Protein AF-A0A183JTU7-F1 (afdb_monomer)

Organism: NCBI:txid6186

pLDDT: mean 76.41, std 20.24, range [37.91, 97.69]

Structure (mmCIF, N/CA/C/O backbone):
data_AF-A0A183JTU7-F1
#
_entry.id   AF-A0A183JTU7-F1
#
loop_
_atom_site.group_PDB
_atom_site.id
_atom_site.type_symbol
_atom_site.label_atom_id
_atom_site.label_alt_id
_atom_site.label_comp_id
_atom_site.label_asym_id
_atom_site.label_entity_id
_atom_site.label_seq_id
_atom_site.pdbx_PDB_ins_code
_atom_site.Cartn_x
_atom_site.Cartn_y
_atom_site.Cartn_z
_atom_site.occupancy
_atom_site.B_iso_or_equiv
_atom_site.auth_seq_id
_atom_site.auth_comp_id
_atom_site.auth_asym_id
_atom_site.auth_atom_id
_atom_site.pdbx_PDB_model_num
ATOM 1 N N . MET A 1 1 ? 12.367 3.051 -29.628 1.00 37.91 1 MET A N 1
ATOM 2 C CA . MET A 1 1 ? 13.460 2.968 -28.629 1.00 37.91 1 MET A CA 1
ATOM 3 C C . MET A 1 1 ? 12.847 2.702 -27.245 1.00 37.91 1 MET A C 1
ATOM 5 O O . MET A 1 1 ? 12.524 3.655 -26.549 1.00 37.91 1 MET A O 1
ATOM 9 N N . PRO A 1 2 ? 12.606 1.434 -26.865 1.00 45.03 2 PRO A N 1
ATOM 10 C CA . PRO A 1 2 ? 11.762 1.052 -25.714 1.00 45.03 2 PRO A CA 1
ATOM 11 C C . PRO A 1 2 ? 12.391 1.268 -24.319 1.00 45.03 2 PRO A C 1
ATOM 13 O O . PRO A 1 2 ? 11.691 1.239 -23.309 1.00 45.03 2 PRO A O 1
ATOM 16 N N . HIS A 1 3 ? 13.701 1.514 -24.237 1.00 39.78 3 HIS A N 1
ATOM 17 C CA . HIS A 1 3 ? 14.428 1.564 -22.959 1.00 39.78 3 HIS A CA 1
ATOM 18 C C . HIS A 1 3 ? 14.299 2.901 -22.201 1.00 39.78 3 HIS A C 1
ATOM 20 O O . HIS A 1 3 ? 14.313 2.906 -20.973 1.00 39.78 3 HIS A O 1
ATOM 26 N N . VAL A 1 4 ? 14.099 4.030 -22.896 1.00 38.69 4 VAL A N 1
ATOM 27 C CA . VAL A 1 4 ? 13.848 5.347 -22.261 1.00 38.69 4 VAL A CA 1
ATOM 28 C C . VAL A 1 4 ? 12.436 5.407 -21.672 1.00 38.69 4 VAL A C 1
ATOM 30 O O . VAL A 1 4 ? 12.214 5.971 -20.602 1.00 38.69 4 VAL A O 1
ATOM 33 N N . THR A 1 5 ? 11.486 4.746 -22.335 1.00 46.00 5 THR A N 1
ATOM 34 C CA . THR A 1 5 ? 10.093 4.646 -21.898 1.00 46.00 5 THR A CA 1
ATOM 35 C C . THR A 1 5 ? 9.994 3.939 -20.543 1.00 46.00 5 THR A C 1
ATOM 37 O O . THR A 1 5 ? 9.219 4.369 -19.698 1.00 46.00 5 THR A O 1
ATOM 40 N N . ASN A 1 6 ? 10.833 2.926 -20.289 1.00 46.19 6 ASN A N 1
ATOM 41 C CA . ASN A 1 6 ? 10.813 2.116 -19.064 1.00 46.19 6 ASN A CA 1
ATOM 42 C C . ASN A 1 6 ? 11.210 2.913 -17.797 1.00 46.19 6 ASN A C 1
ATOM 44 O O . ASN A 1 6 ? 10.502 2.859 -16.796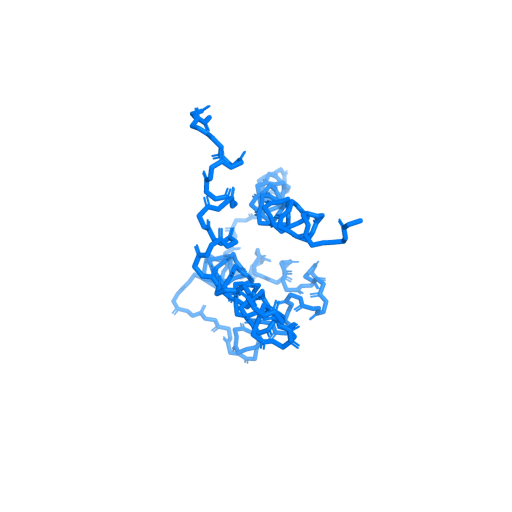 1.00 46.19 6 ASN A O 1
ATOM 48 N N . CYS A 1 7 ? 12.267 3.736 -17.847 1.00 39.66 7 CYS A N 1
ATOM 49 C CA . CYS A 1 7 ? 12.633 4.615 -16.721 1.00 39.66 7 CYS A CA 1
AT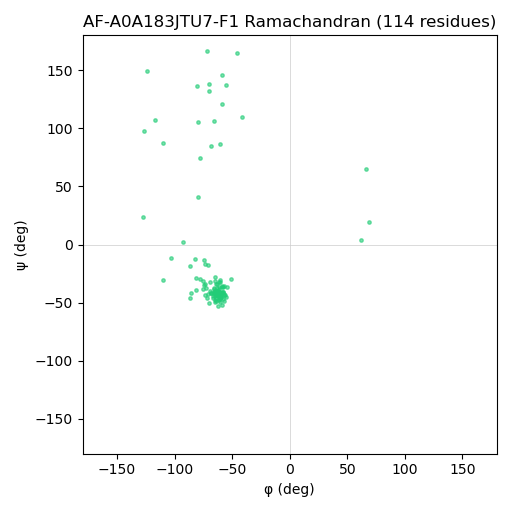OM 50 C C . CYS A 1 7 ? 11.580 5.700 -16.451 1.00 39.66 7 CYS A C 1
ATOM 52 O O . CYS A 1 7 ? 11.279 5.992 -15.294 1.00 39.66 7 CYS A O 1
ATOM 54 N N . TYR A 1 8 ? 10.987 6.269 -17.504 1.00 47.59 8 TYR A N 1
ATOM 55 C CA . TYR A 1 8 ? 9.938 7.281 -17.370 1.00 47.59 8 TYR A CA 1
ATOM 56 C C . TYR A 1 8 ? 8.647 6.685 -16.789 1.00 47.59 8 TYR A C 1
ATOM 58 O O . TYR A 1 8 ? 8.043 7.264 -15.890 1.00 47.59 8 TYR A O 1
ATOM 66 N N . LEU A 1 9 ? 8.263 5.486 -17.241 1.00 50.50 9 LEU A N 1
ATOM 67 C CA . LEU A 1 9 ? 7.150 4.703 -16.694 1.00 50.50 9 LEU A CA 1
ATOM 68 C C . LEU A 1 9 ? 7.358 4.352 -15.212 1.00 50.50 9 LEU A C 1
ATOM 70 O O . LEU A 1 9 ? 6.383 4.290 -14.473 1.00 50.50 9 LEU A O 1
ATOM 74 N N . ARG A 1 10 ? 8.606 4.197 -14.757 1.00 54.97 10 ARG A N 1
ATOM 75 C CA . ARG A 1 10 ? 8.952 3.831 -13.372 1.00 54.97 10 ARG A CA 1
ATOM 76 C C . ARG A 1 10 ? 9.044 4.984 -12.391 1.00 54.97 10 ARG A C 1
ATOM 78 O O . ARG A 1 10 ? 8.512 4.879 -11.292 1.00 54.97 10 ARG A O 1
ATOM 85 N N . ILE A 1 11 ? 9.645 6.107 -12.793 1.00 54.34 11 ILE A N 1
ATOM 86 C CA . ILE A 1 11 ? 9.531 7.356 -12.024 1.00 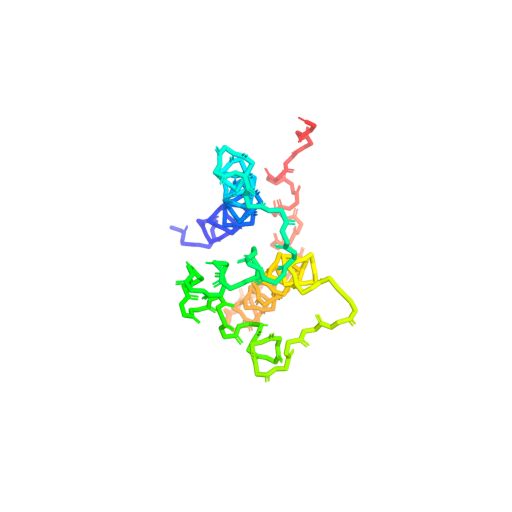54.34 11 ILE A CA 1
ATOM 87 C C . ILE A 1 11 ? 8.047 7.715 -11.898 1.00 54.34 11 ILE A C 1
ATOM 89 O O . ILE A 1 11 ? 7.580 8.046 -10.809 1.00 54.34 11 ILE A O 1
ATOM 93 N N . LYS A 1 12 ? 7.282 7.534 -12.985 1.00 58.50 12 LYS A N 1
ATOM 94 C CA . LYS A 1 12 ? 5.826 7.658 -12.970 1.00 58.50 12 LYS A CA 1
ATOM 95 C C . LYS A 1 12 ? 5.182 6.656 -12.004 1.00 58.50 12 LYS A C 1
ATOM 97 O O . LYS A 1 12 ? 4.368 7.092 -11.210 1.00 58.50 12 LYS A O 1
ATOM 102 N N . LEU A 1 13 ? 5.560 5.375 -11.980 1.00 65.56 13 LEU A N 1
ATOM 103 C CA . LEU A 1 13 ? 4.983 4.372 -11.067 1.00 65.56 13 LEU A CA 1
ATOM 104 C C . LEU A 1 13 ? 5.243 4.676 -9.576 1.00 65.56 13 LEU A C 1
ATOM 106 O O . LEU A 1 13 ? 4.324 4.590 -8.764 1.00 65.56 13 LEU A O 1
ATOM 110 N N . LEU A 1 14 ? 6.455 5.108 -9.212 1.00 63.84 14 LEU A N 1
ATOM 111 C CA . LEU A 1 14 ? 6.789 5.497 -7.834 1.00 63.84 14 LEU A CA 1
ATOM 112 C C . LEU A 1 14 ? 6.072 6.777 -7.390 1.00 63.84 14 LEU A C 1
ATOM 114 O O . LEU A 1 14 ? 5.551 6.845 -6.273 1.00 63.84 14 LEU A O 1
ATOM 118 N N . LEU A 1 15 ? 6.001 7.784 -8.267 1.00 69.75 15 LEU A N 1
ATOM 119 C CA . LEU A 1 15 ? 5.183 8.978 -8.035 1.00 69.75 15 LEU A CA 1
ATOM 120 C C . LEU A 1 15 ? 3.699 8.611 -7.918 1.00 69.75 15 LEU A C 1
ATOM 122 O O . LEU A 1 15 ? 3.011 9.150 -7.054 1.00 69.75 15 LEU A O 1
ATOM 126 N N . LEU A 1 16 ? 3.221 7.654 -8.718 1.00 82.00 16 LEU A N 1
ATOM 127 C CA . LEU A 1 16 ? 1.840 7.178 -8.678 1.00 82.00 16 LEU A CA 1
ATOM 128 C C . LEU A 1 16 ? 1.511 6.480 -7.358 1.00 82.00 16 LEU A C 1
ATOM 130 O O . LEU A 1 16 ? 0.464 6.782 -6.802 1.00 82.00 16 LEU A O 1
ATOM 134 N N . LEU A 1 17 ? 2.385 5.629 -6.808 1.00 86.06 17 LEU A N 1
ATOM 135 C CA . LEU A 1 17 ? 2.142 5.005 -5.499 1.00 86.06 17 LEU A CA 1
ATOM 136 C C . LEU A 1 17 ? 2.064 6.049 -4.379 1.00 86.06 17 LEU A C 1
ATOM 138 O O . LEU A 1 17 ? 1.154 6.003 -3.554 1.00 86.06 17 LEU A O 1
ATOM 142 N N . ARG A 1 18 ? 2.972 7.035 -4.367 1.00 87.62 18 ARG A N 1
ATOM 143 C CA . ARG A 1 18 ? 2.937 8.119 -3.368 1.00 87.62 18 ARG A CA 1
ATOM 144 C C . ARG A 1 18 ? 1.658 8.952 -3.470 1.00 87.62 18 ARG A C 1
ATOM 146 O O . ARG A 1 18 ? 1.051 9.254 -2.445 1.00 87.62 18 ARG A O 1
ATOM 153 N N . VAL A 1 19 ? 1.242 9.299 -4.689 1.00 89.62 19 VAL A N 1
ATOM 154 C CA . VAL A 1 19 ? -0.008 10.034 -4.940 1.00 89.62 19 VAL A CA 1
ATOM 155 C C . VAL A 1 19 ? -1.226 9.188 -4.573 1.00 89.62 19 VAL A C 1
ATOM 157 O O . VAL A 1 19 ? -2.144 9.693 -3.934 1.00 89.62 19 VAL A O 1
ATOM 160 N N . TRP A 1 20 ? -1.222 7.899 -4.905 1.00 92.56 20 TRP A N 1
ATOM 161 C CA . TRP A 1 20 ? -2.296 6.967 -4.574 1.00 92.56 20 TRP A CA 1
ATOM 162 C C . TRP A 1 20 ? -2.489 6.838 -3.059 1.00 92.56 20 TRP A C 1
ATOM 164 O O . TRP A 1 20 ? -3.616 6.942 -2.575 1.00 92.56 20 TRP A O 1
ATOM 174 N N . PHE A 1 21 ? -1.401 6.715 -2.289 1.00 94.88 21 PHE A N 1
ATOM 175 C CA . PHE A 1 21 ? -1.491 6.717 -0.828 1.00 94.88 21 PHE A CA 1
ATOM 176 C C . PHE A 1 21 ? -2.041 8.042 -0.287 1.00 94.88 21 PHE A C 1
ATOM 178 O O . PHE A 1 21 ? -2.879 8.029 0.607 1.00 94.88 21 PHE A O 1
ATOM 185 N N . ALA A 1 22 ? -1.647 9.187 -0.850 1.00 94.44 22 ALA A N 1
ATOM 186 C CA . ALA A 1 22 ? -2.221 10.469 -0.440 1.00 94.44 22 ALA A CA 1
ATOM 187 C C . ALA A 1 22 ? -3.736 10.545 -0.731 1.00 94.44 22 ALA A C 1
ATOM 189 O O . ALA A 1 22 ? -4.509 11.035 0.093 1.00 94.44 22 ALA A O 1
ATOM 190 N N . GLN A 1 23 ? -4.179 10.017 -1.877 1.00 94.62 23 GLN A N 1
ATOM 191 C CA . GLN A 1 23 ? -5.597 9.953 -2.241 1.00 94.62 23 GLN A CA 1
ATOM 192 C C . GLN A 1 23 ? -6.392 9.055 -1.288 1.00 94.62 23 GLN A C 1
ATOM 194 O O . GLN A 1 23 ? -7.457 9.456 -0.813 1.00 94.62 23 GLN A O 1
ATOM 199 N N . ILE A 1 24 ? -5.886 7.859 -0.970 1.00 95.19 24 ILE A N 1
ATOM 200 C CA . ILE A 1 24 ? -6.593 6.947 -0.064 1.00 95.19 24 ILE A CA 1
ATOM 201 C C . ILE A 1 24 ? -6.599 7.472 1.378 1.00 95.19 24 ILE A C 1
ATOM 203 O O . ILE A 1 24 ? -7.596 7.325 2.078 1.00 95.19 24 ILE A O 1
ATOM 207 N N . GLU A 1 25 ? -5.551 8.181 1.805 1.00 96.62 25 GLU A N 1
ATOM 2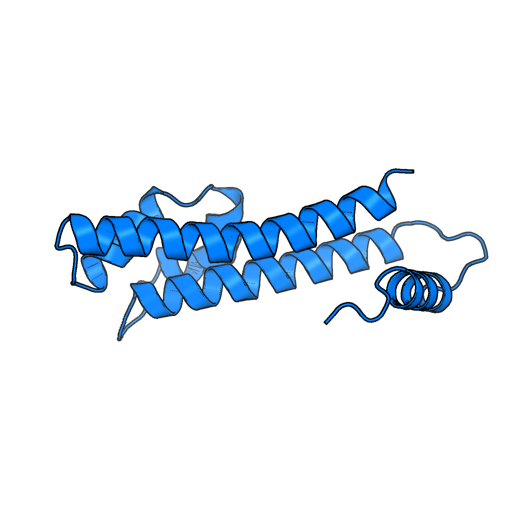08 C CA . GLU A 1 25 ? -5.506 8.857 3.107 1.00 96.62 25 GLU A CA 1
ATOM 209 C C . GLU A 1 25 ? -6.539 9.977 3.218 1.00 96.62 25 GLU A C 1
ATOM 211 O O . GLU A 1 25 ? -7.202 10.097 4.253 1.00 96.62 25 GLU A O 1
ATOM 216 N N . ALA A 1 26 ? -6.740 10.750 2.148 1.00 96.44 26 ALA A N 1
ATOM 217 C CA . ALA A 1 26 ? -7.814 11.734 2.086 1.00 96.44 26 ALA A CA 1
ATOM 218 C C . ALA A 1 26 ? -9.198 11.066 2.181 1.00 96.44 26 ALA A C 1
ATOM 220 O O . ALA A 1 26 ? -10.070 11.553 2.903 1.00 96.44 26 ALA A O 1
ATOM 221 N N . LEU A 1 27 ? -9.394 9.912 1.529 1.00 95.75 27 LEU A N 1
ATOM 222 C CA . LEU A 1 27 ? -10.634 9.132 1.643 1.00 95.75 27 LEU A CA 1
ATOM 223 C C . LEU A 1 27 ? -10.849 8.586 3.057 1.00 95.75 27 LEU A C 1
ATOM 225 O O . LEU A 1 27 ? -11.968 8.640 3.568 1.00 95.75 27 LEU A O 1
ATOM 229 N N . PHE A 1 28 ? -9.797 8.088 3.708 1.00 97.19 28 PHE A N 1
ATOM 230 C CA . PHE A 1 28 ? -9.869 7.654 5.100 1.00 97.19 28 PHE A CA 1
ATOM 231 C C . PHE A 1 28 ? -10.277 8.803 6.014 1.00 97.19 28 PHE A C 1
ATOM 233 O O . PHE A 1 28 ? -11.174 8.634 6.839 1.00 97.19 28 PHE A O 1
ATOM 240 N N . MET A 1 29 ? -9.678 9.980 5.829 1.00 96.50 29 MET A N 1
ATOM 241 C CA . MET A 1 29 ? -10.021 11.175 6.591 1.00 96.50 29 MET A CA 1
ATOM 242 C C . MET A 1 29 ? -11.487 11.572 6.384 1.00 96.50 29 MET A C 1
ATOM 244 O O . MET A 1 29 ? -12.212 11.734 7.365 1.00 96.50 29 MET A O 1
ATOM 248 N N . ALA A 1 30 ? -11.942 11.651 5.131 1.00 97.50 30 ALA A N 1
ATOM 249 C CA . ALA A 1 30 ? -13.316 12.014 4.789 1.00 97.50 30 ALA A CA 1
ATOM 250 C C . ALA A 1 30 ? -14.356 11.025 5.347 1.00 97.50 30 ALA A C 1
ATOM 252 O O . ALA A 1 30 ? -15.460 11.424 5.706 1.00 97.50 30 ALA A O 1
ATOM 253 N N . ARG A 1 31 ? -14.001 9.737 5.451 1.00 96.38 31 ARG A N 1
ATOM 254 C CA . ARG A 1 31 ? -14.866 8.669 5.985 1.00 96.38 31 ARG A CA 1
ATOM 255 C C . ARG A 1 31 ? -14.682 8.404 7.483 1.00 96.38 31 ARG A C 1
ATOM 257 O O . ARG A 1 31 ? -15.295 7.484 8.012 1.00 96.38 31 ARG A O 1
ATOM 264 N N . GLY A 1 32 ? -13.828 9.165 8.170 1.00 96.50 32 GLY A N 1
ATOM 265 C CA . GLY A 1 32 ? -13.562 8.981 9.600 1.00 96.50 32 GLY A CA 1
ATOM 266 C C . GLY A 1 32 ? -12.808 7.690 9.955 1.00 96.50 32 GLY A C 1
ATOM 267 O O . GLY A 1 32 ? -12.824 7.273 11.113 1.00 96.50 32 GLY A O 1
ATOM 268 N N . ILE A 1 33 ? -12.124 7.061 8.997 1.00 96.81 33 ILE A N 1
ATOM 269 C CA . ILE A 1 33 ? -11.337 5.841 9.211 1.00 96.81 33 ILE A CA 1
ATOM 270 C C . ILE A 1 33 ? -9.994 6.226 9.841 1.00 96.81 33 ILE A C 1
ATOM 272 O O . ILE A 1 33 ? -9.098 6.757 9.181 1.00 96.81 33 ILE A O 1
ATOM 276 N N . ARG A 1 34 ? -9.848 5.961 11.143 1.00 94.44 34 ARG A N 1
ATOM 277 C CA . ARG A 1 34 ? -8.668 6.375 11.924 1.00 94.44 34 ARG A CA 1
ATOM 278 C C . ARG A 1 34 ? -7.760 5.229 12.352 1.00 94.44 34 ARG A C 1
ATOM 280 O O . ARG A 1 34 ? -6.556 5.445 12.457 1.00 94.44 34 ARG A O 1
ATOM 287 N N . SER A 1 35 ? -8.306 4.036 12.582 1.00 96.88 35 SER A N 1
ATOM 288 C CA . SER A 1 35 ? -7.530 2.913 13.110 1.00 96.88 35 SER A CA 1
ATOM 289 C C . SER A 1 35 ? -6.531 2.381 12.079 1.00 96.88 35 SER A C 1
ATOM 291 O O . SER A 1 35 ? -6.846 2.218 10.898 1.00 96.88 35 SER A O 1
ATOM 293 N N . GLN A 1 36 ? -5.322 2.072 12.549 1.00 97.25 36 GLN A N 1
ATOM 294 C CA . GLN A 1 36 ? -4.271 1.452 11.739 1.00 97.25 36 GLN A CA 1
ATOM 295 C C . GLN A 1 36 ? -4.750 0.133 11.119 1.00 97.25 36 GLN A C 1
ATOM 297 O O . GLN A 1 36 ? -4.556 -0.091 9.929 1.00 97.25 36 GLN A O 1
ATOM 302 N N . ALA A 1 37 ? -5.450 -0.697 11.899 1.00 96.50 37 ALA A N 1
ATOM 303 C CA . ALA A 1 37 ? -5.990 -1.973 11.438 1.00 96.50 37 ALA A CA 1
ATOM 304 C C . ALA A 1 37 ? -7.004 -1.812 10.290 1.00 96.50 37 ALA A C 1
ATOM 306 O O . ALA A 1 37 ? -6.913 -2.519 9.288 1.00 96.50 37 ALA A O 1
ATOM 307 N N . SER A 1 38 ? -7.936 -0.852 10.379 1.00 97.06 38 SER A N 1
ATOM 308 C CA . SER A 1 38 ? -8.893 -0.623 9.290 1.00 97.06 38 SER A CA 1
ATOM 309 C C . SER A 1 38 ? -8.199 -0.095 8.042 1.00 97.06 38 SER A C 1
ATOM 311 O O . SER A 1 38 ? -8.442 -0.614 6.957 1.00 97.06 38 SER A O 1
ATOM 313 N N . LYS A 1 39 ? -7.306 0.894 8.176 1.00 97.69 39 LYS A N 1
ATOM 314 C CA . LYS A 1 39 ? -6.544 1.419 7.032 1.00 97.69 39 LYS A CA 1
ATOM 315 C C . LYS A 1 39 ? -5.721 0.324 6.346 1.00 97.69 39 LYS A C 1
ATOM 317 O O . LYS A 1 39 ? -5.710 0.257 5.121 1.00 97.69 39 LYS A O 1
ATOM 322 N N . TYR A 1 40 ? -5.085 -0.551 7.127 1.00 97.38 40 TYR A N 1
ATOM 323 C CA . TYR A 1 40 ? -4.338 -1.704 6.628 1.00 97.38 40 TYR A CA 1
ATOM 324 C C . TYR A 1 40 ? -5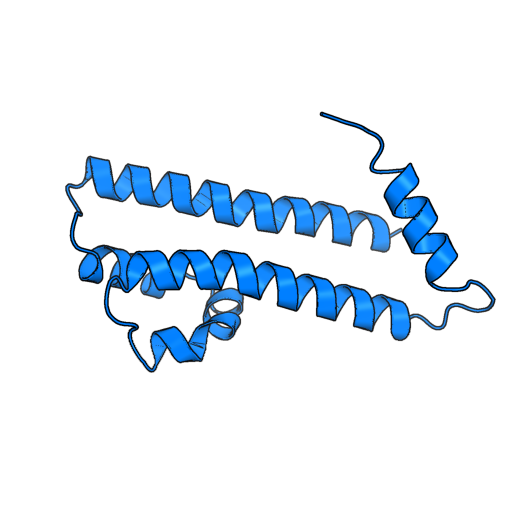.235 -2.634 5.806 1.00 97.38 40 TYR A C 1
ATOM 326 O O . TYR A 1 40 ? -4.920 -2.904 4.651 1.00 97.38 40 TYR A O 1
ATOM 334 N N . ALA A 1 41 ? -6.384 -3.046 6.351 1.00 96.12 41 ALA A N 1
ATOM 335 C CA . ALA A 1 41 ? -7.312 -3.936 5.655 1.00 96.12 41 ALA A CA 1
ATOM 336 C C . ALA A 1 41 ? -7.799 -3.343 4.320 1.00 96.12 41 ALA A C 1
ATOM 338 O O . ALA A 1 41 ? -7.856 -4.047 3.312 1.00 96.12 41 ALA A O 1
ATOM 339 N N . TYR A 1 42 ? -8.086 -2.034 4.289 1.00 95.94 42 TYR A N 1
ATOM 340 C CA . TYR A 1 42 ? -8.446 -1.335 3.053 1.00 95.94 42 TYR A CA 1
ATOM 341 C C . TYR A 1 42 ? -7.321 -1.351 2.019 1.00 95.94 42 TYR A C 1
ATOM 343 O O . TYR A 1 42 ? -7.589 -1.589 0.844 1.00 95.94 42 TYR A O 1
ATOM 351 N N . VAL A 1 43 ? -6.078 -1.092 2.434 1.00 95.44 43 VAL A N 1
ATOM 352 C CA . VAL A 1 43 ? -4.933 -1.117 1.517 1.00 95.44 43 VAL A CA 1
ATOM 353 C C . VAL A 1 43 ? -4.708 -2.522 0.979 1.00 95.44 43 VAL A C 1
ATOM 355 O O . VAL A 1 43 ? -4.633 -2.673 -0.233 1.00 95.44 43 VAL A O 1
ATOM 358 N N . VAL A 1 44 ? -4.664 -3.545 1.838 1.00 95.06 44 VAL A N 1
ATOM 359 C CA . VAL A 1 44 ? -4.464 -4.942 1.415 1.00 95.06 44 VAL A CA 1
ATOM 360 C C . VAL A 1 44 ? -5.506 -5.359 0.379 1.00 95.06 44 VAL A C 1
ATOM 362 O O . VAL A 1 44 ? -5.146 -5.914 -0.653 1.00 95.06 44 VAL A O 1
ATOM 365 N N . GLY A 1 45 ? -6.781 -5.024 0.601 1.00 93.44 45 GLY A N 1
ATOM 366 C CA . GLY A 1 45 ? -7.854 -5.333 -0.350 1.00 93.44 45 GLY A CA 1
ATOM 367 C C . GLY A 1 45 ? -7.824 -4.519 -1.650 1.00 93.44 45 GLY A C 1
ATOM 368 O O . GLY A 1 45 ? -8.472 -4.906 -2.618 1.00 93.44 45 GLY A O 1
ATOM 369 N N . ALA A 1 46 ? -7.100 -3.397 -1.686 1.00 92.50 46 ALA A N 1
ATOM 370 C CA . ALA A 1 46 ? -7.015 -2.510 -2.847 1.00 92.50 46 ALA A CA 1
ATOM 371 C C . ALA A 1 46 ? -5.706 -2.653 -3.643 1.00 92.50 46 ALA A C 1
ATOM 373 O O . ALA A 1 46 ? -5.602 -2.093 -4.737 1.00 92.50 46 ALA A O 1
ATOM 374 N N . LEU A 1 47 ? -4.702 -3.360 -3.112 1.00 90.94 47 LEU A N 1
ATOM 375 C CA . LEU A 1 47 ? -3.419 -3.537 -3.786 1.00 90.94 47 LEU A CA 1
ATOM 376 C C . LEU A 1 47 ? -3.562 -4.458 -5.011 1.00 90.94 47 LEU A C 1
ATOM 378 O O . LEU A 1 47 ? -4.112 -5.555 -4.900 1.00 90.94 47 LEU A O 1
ATOM 382 N N . PRO A 1 48 ? -3.013 -4.069 -6.176 1.00 89.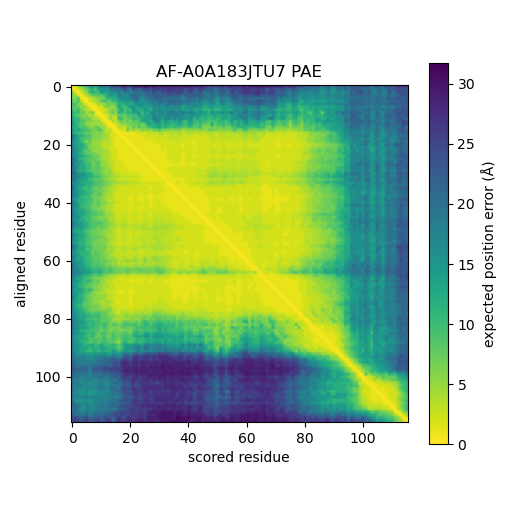31 48 PRO A N 1
ATOM 383 C CA . PRO A 1 48 ? -2.856 -4.986 -7.298 1.00 89.31 48 PRO A CA 1
ATOM 384 C C . PRO A 1 48 ? -1.990 -6.186 -6.906 1.00 89.31 48 PRO A C 1
ATOM 386 O O . PRO A 1 48 ? -1.021 -6.030 -6.160 1.00 89.31 48 PRO A O 1
ATOM 389 N N . ILE A 1 49 ? -2.284 -7.362 -7.469 1.00 89.38 49 ILE A N 1
ATOM 390 C CA . ILE A 1 49 ? -1.586 -8.618 -7.141 1.00 89.38 49 ILE A CA 1
ATOM 391 C C . ILE A 1 49 ? -0.062 -8.518 -7.303 1.00 89.38 49 ILE A C 1
ATOM 393 O O . ILE A 1 49 ? 0.683 -9.045 -6.484 1.00 89.38 49 ILE A O 1
ATOM 397 N N . GLU A 1 50 ? 0.401 -7.783 -8.316 1.00 87.06 50 GLU A N 1
ATOM 398 C CA . GLU A 1 50 ? 1.824 -7.568 -8.595 1.00 87.06 50 GLU A CA 1
ATOM 399 C C . GLU A 1 50 ? 2.530 -6.814 -7.463 1.00 87.06 50 GLU A C 1
ATOM 401 O O . GLU A 1 50 ? 3.666 -7.124 -7.127 1.00 87.06 50 GLU A O 1
ATOM 406 N N . ILE A 1 51 ? 1.843 -5.848 -6.847 1.00 88.25 51 ILE A N 1
ATOM 407 C CA . ILE A 1 51 ? 2.374 -5.064 -5.729 1.00 88.25 51 ILE A CA 1
ATOM 408 C C . ILE A 1 51 ? 2.223 -5.837 -4.419 1.00 88.25 51 ILE A C 1
ATOM 410 O O . ILE A 1 51 ? 3.133 -5.826 -3.595 1.00 88.25 51 ILE A O 1
ATOM 414 N N . ALA A 1 52 ? 1.103 -6.542 -4.234 1.00 91.50 52 ALA A N 1
ATOM 415 C CA . ALA A 1 52 ? 0.882 -7.397 -3.071 1.00 91.50 52 ALA A CA 1
ATOM 416 C C . ALA A 1 52 ? 1.961 -8.488 -2.952 1.00 91.50 52 ALA A C 1
ATOM 418 O O . ALA A 1 52 ? 2.419 -8.766 -1.847 1.00 91.50 52 ALA A O 1
ATOM 419 N N . ALA A 1 53 ? 2.426 -9.041 -4.078 1.00 91.44 53 ALA A N 1
ATOM 420 C CA . ALA A 1 53 ? 3.502 -10.031 -4.101 1.00 91.44 53 ALA A CA 1
ATOM 421 C C . ALA A 1 53 ? 4.830 -9.502 -3.519 1.00 91.44 53 ALA A C 1
ATOM 423 O O . ALA A 1 53 ? 5.562 -10.258 -2.885 1.00 91.44 53 ALA A O 1
ATOM 424 N N . GLU A 1 54 ? 5.128 -8.207 -3.665 1.00 90.31 54 GLU A N 1
ATOM 425 C CA . GLU A 1 54 ? 6.352 -7.578 -3.133 1.00 90.31 54 GLU A CA 1
ATOM 426 C C . GLU A 1 54 ? 6.321 -7.391 -1.598 1.00 90.31 54 GLU A C 1
ATOM 428 O O . GLU A 1 54 ? 7.354 -7.167 -0.953 1.00 90.31 54 GLU A O 1
ATOM 433 N N . VAL A 1 55 ? 5.131 -7.475 -0.996 1.00 94.00 55 VAL A N 1
ATOM 434 C CA . VAL A 1 55 ? 4.884 -7.299 0.447 1.00 94.00 55 VAL A CA 1
ATOM 435 C C . VAL A 1 55 ? 4.111 -8.473 1.059 1.00 94.00 55 VAL A C 1
ATOM 437 O O . VAL A 1 55 ? 3.455 -8.309 2.086 1.00 94.00 55 VAL A O 1
ATOM 440 N N . GLY A 1 56 ? 4.177 -9.657 0.440 1.00 94.00 56 GLY A N 1
ATOM 441 C CA . GLY A 1 56 ? 3.400 -10.832 0.852 1.00 94.00 56 GLY A CA 1
ATOM 442 C C . GLY A 1 56 ? 3.657 -11.267 2.298 1.00 94.00 56 GLY A C 1
ATOM 443 O O . GLY A 1 56 ? 2.721 -11.585 3.021 1.00 94.00 56 GLY A O 1
ATOM 444 N N . ASP A 1 57 ? 4.895 -11.147 2.775 1.00 95.00 57 ASP A N 1
ATOM 445 C CA . ASP A 1 57 ? 5.270 -11.387 4.175 1.00 95.00 57 ASP A CA 1
ATOM 446 C C . ASP A 1 57 ? 4.484 -10.516 5.168 1.00 95.00 57 ASP A C 1
ATOM 448 O O . ASP A 1 57 ? 4.138 -10.990 6.246 1.00 95.00 57 ASP A O 1
ATOM 452 N N . LEU A 1 58 ? 4.164 -9.270 4.801 1.00 95.25 58 LEU A N 1
ATOM 453 C CA . LEU A 1 58 ? 3.378 -8.345 5.628 1.00 95.25 58 LEU A CA 1
ATOM 454 C C . LEU A 1 58 ? 1.864 -8.577 5.522 1.00 95.25 58 LEU A C 1
ATOM 456 O O . LEU A 1 58 ? 1.097 -7.992 6.292 1.00 95.25 58 LEU A O 1
ATOM 460 N N . ILE A 1 59 ? 1.427 -9.372 4.542 1.00 94.50 59 ILE A N 1
ATOM 461 C CA . ILE A 1 59 ? 0.044 -9.840 4.400 1.00 94.50 59 ILE A CA 1
ATOM 462 C C . ILE A 1 59 ? -0.144 -11.112 5.229 1.00 94.50 59 ILE A C 1
ATOM 464 O O . ILE A 1 59 ? -1.096 -11.197 6.001 1.00 94.50 59 ILE A O 1
ATOM 468 N N . ASP A 1 60 ? 0.794 -12.055 5.121 1.00 95.19 60 ASP A N 1
ATOM 469 C CA . ASP A 1 60 ? 0.788 -13.302 5.889 1.00 95.19 60 ASP A CA 1
ATOM 470 C C . ASP A 1 60 ? 0.979 -13.043 7.390 1.00 95.19 60 ASP A C 1
ATOM 472 O O . ASP A 1 60 ? 0.363 -13.699 8.229 1.00 95.19 60 ASP A O 1
ATOM 476 N N . HIS A 1 61 ? 1.817 -12.058 7.731 1.00 94.81 61 HIS A N 1
ATOM 477 C CA . HIS A 1 61 ? 2.114 -11.673 9.106 1.00 94.81 61 HIS A CA 1
ATOM 478 C C . HIS A 1 61 ? 1.884 -10.174 9.285 1.00 94.81 61 HIS A C 1
ATOM 480 O O . HIS A 1 61 ? 2.739 -9.344 8.969 1.00 94.81 61 HIS A O 1
ATOM 486 N N . VAL A 1 62 ? 0.709 -9.830 9.816 1.00 93.81 62 VAL A N 1
ATOM 487 C CA . VAL A 1 62 ? 0.312 -8.438 10.048 1.00 93.81 62 VAL A CA 1
ATOM 488 C C . VAL A 1 62 ? 1.323 -7.761 10.989 1.00 93.81 62 VAL A C 1
ATOM 490 O O . VAL A 1 62 ? 1.519 -8.227 12.112 1.00 93.81 62 VAL A O 1
ATOM 493 N N . PRO A 1 63 ? 1.980 -6.666 10.568 1.00 91.25 63 PRO A N 1
ATOM 494 C CA . PRO A 1 63 ? 3.056 -6.082 11.354 1.00 91.25 63 PRO A CA 1
ATOM 495 C C . PRO A 1 63 ? 2.533 -5.202 12.502 1.00 91.25 63 PRO A C 1
ATOM 497 O O . PRO A 1 63 ? 1.663 -4.355 12.308 1.00 91.25 63 PRO A O 1
ATOM 500 N N . GLU A 1 64 ? 3.134 -5.335 13.689 1.00 90.81 64 GLU A N 1
ATOM 501 C CA . GLU A 1 64 ? 2.805 -4.546 14.889 1.00 90.81 64 GLU A CA 1
ATOM 502 C C . GLU A 1 64 ? 4.032 -3.816 15.470 1.00 90.81 64 GLU A C 1
ATOM 504 O O . GLU A 1 64 ? 5.158 -4.302 15.321 1.00 90.81 64 GLU A O 1
ATOM 509 N N . PRO A 1 65 ? 3.878 -2.637 16.107 1.00 88.62 65 PRO A N 1
ATOM 510 C CA . PRO A 1 65 ? 2.694 -1.773 16.062 1.00 88.62 65 PRO A CA 1
ATOM 511 C C . PRO A 1 65 ? 2.555 -1.091 14.684 1.00 88.62 65 PRO A C 1
ATOM 513 O O . PRO A 1 65 ? 3.500 -1.099 13.897 1.00 88.62 65 PRO A O 1
ATOM 516 N N . GLU A 1 66 ? 1.386 -0.501 14.411 1.00 95.31 66 GLU A N 1
ATOM 517 C CA . GLU A 1 66 ? 1.104 0.340 13.224 1.00 95.31 66 GLU A CA 1
ATOM 518 C C . GLU A 1 66 ? 1.132 -0.388 11.861 1.00 95.31 66 GLU A C 1
ATOM 520 O O . GLU A 1 66 ? 1.952 -0.085 10.988 1.00 95.31 66 GLU A O 1
ATOM 525 N N . PRO A 1 67 ? 0.205 -1.336 11.631 1.00 96.19 67 PRO A N 1
ATOM 526 C CA . PRO A 1 67 ? 0.194 -2.154 10.420 1.00 96.19 67 PRO A CA 1
ATOM 527 C C . PRO A 1 67 ? 0.076 -1.361 9.114 1.00 96.19 67 PRO A C 1
ATOM 529 O O . PRO A 1 67 ? 0.693 -1.732 8.115 1.00 96.19 67 PRO A O 1
ATOM 532 N N . TYR A 1 68 ? -0.683 -0.261 9.094 1.00 97.44 68 TYR A N 1
ATOM 533 C CA . TYR A 1 68 ? -0.854 0.532 7.876 1.00 97.44 68 TYR A CA 1
ATOM 534 C C . TYR A 1 68 ? 0.414 1.311 7.522 1.00 97.44 68 TYR A C 1
ATOM 536 O O . TYR A 1 68 ? 0.841 1.270 6.369 1.00 97.44 68 TYR A O 1
ATOM 544 N N . ASP A 1 69 ? 1.041 1.976 8.492 1.00 96.94 69 ASP A N 1
ATOM 545 C CA . ASP A 1 69 ? 2.238 2.779 8.223 1.00 96.94 69 ASP A CA 1
ATOM 546 C C . ASP A 1 69 ? 3.408 1.899 7.769 1.00 96.94 69 ASP A C 1
ATOM 548 O O . ASP A 1 69 ? 4.099 2.225 6.797 1.00 96.94 69 ASP A O 1
ATOM 552 N N . LYS A 1 70 ? 3.566 0.723 8.392 1.00 96.88 70 LYS A N 1
ATOM 553 C CA . LYS A 1 70 ? 4.556 -0.279 7.973 1.00 96.88 70 LYS A CA 1
ATOM 554 C C . LYS A 1 70 ? 4.269 -0.827 6.577 1.00 96.88 70 LYS A C 1
ATOM 556 O O . LYS A 1 70 ? 5.191 -0.906 5.764 1.00 96.88 70 LYS A O 1
ATOM 561 N N . MET A 1 71 ? 3.008 -1.140 6.270 1.00 96.31 71 MET A N 1
ATOM 562 C CA . MET A 1 71 ? 2.608 -1.590 4.934 1.00 96.31 71 MET A CA 1
ATOM 563 C C . MET A 1 71 ? 2.882 -0.515 3.873 1.00 96.31 71 MET A C 1
ATOM 565 O O . MET A 1 71 ? 3.514 -0.795 2.856 1.00 96.31 71 MET A O 1
ATOM 569 N N . LYS A 1 72 ? 2.480 0.738 4.118 1.00 95.75 72 LYS A N 1
ATOM 570 C CA . LYS A 1 72 ? 2.716 1.870 3.209 1.00 95.75 72 LYS A CA 1
ATOM 571 C C . LYS A 1 72 ? 4.203 2.061 2.918 1.00 95.75 72 LYS A C 1
ATOM 573 O O . LYS A 1 72 ? 4.592 2.185 1.755 1.00 95.75 72 LYS A O 1
ATOM 578 N N . ALA A 1 73 ? 5.034 2.075 3.961 1.00 94.38 73 ALA A N 1
ATOM 579 C CA . ALA A 1 73 ? 6.476 2.225 3.813 1.00 94.38 73 ALA A CA 1
ATOM 580 C C . ALA A 1 73 ? 7.078 1.083 2.983 1.00 94.38 73 ALA A C 1
ATOM 582 O O . ALA A 1 73 ? 7.835 1.340 2.044 1.00 94.38 73 ALA A O 1
ATOM 583 N N . ALA A 1 74 ? 6.699 -0.162 3.281 1.00 94.38 74 ALA A N 1
ATOM 584 C CA . ALA A 1 74 ? 7.198 -1.333 2.574 1.00 94.38 74 ALA A CA 1
ATOM 585 C C . ALA A 1 74 ? 6.777 -1.355 1.101 1.00 94.38 74 ALA A C 1
ATOM 587 O O . ALA A 1 74 ? 7.629 -1.586 0.248 1.00 94.38 74 ALA A O 1
ATOM 588 N N . VAL A 1 75 ? 5.515 -1.046 0.782 1.00 92.88 75 VAL A N 1
ATOM 589 C CA . VAL A 1 75 ? 5.036 -0.973 -0.610 1.00 92.88 75 VAL A CA 1
ATOM 590 C C . VAL A 1 75 ? 5.857 0.036 -1.409 1.00 92.88 75 VAL A C 1
ATOM 592 O O . VAL A 1 75 ? 6.330 -0.280 -2.500 1.00 92.88 75 VAL A O 1
ATOM 595 N N . ILE A 1 76 ? 6.082 1.236 -0.866 1.00 89.94 76 ILE A N 1
ATOM 596 C CA . ILE A 1 76 ? 6.857 2.278 -1.553 1.00 89.94 76 ILE A CA 1
ATOM 597 C C . ILE A 1 76 ? 8.318 1.842 -1.732 1.00 89.94 76 ILE A C 1
ATOM 599 O O . ILE A 1 76 ? 8.868 1.961 -2.827 1.00 89.94 76 ILE A O 1
ATOM 603 N N . GLN A 1 77 ? 8.951 1.328 -0.675 1.00 89.50 77 GLN A N 1
ATOM 604 C CA . GLN A 1 77 ? 10.368 0.964 -0.707 1.00 89.50 77 GLN A CA 1
ATOM 605 C C . GLN A 1 77 ? 10.639 -0.264 -1.578 1.00 89.50 77 GLN A C 1
ATOM 607 O O . GLN A 1 77 ? 11.520 -0.233 -2.435 1.00 89.50 77 GLN A O 1
ATOM 612 N N . ARG A 1 78 ? 9.895 -1.353 -1.378 1.00 89.12 78 ARG A N 1
ATOM 613 C CA . ARG A 1 78 ? 10.166 -2.632 -2.042 1.00 89.12 78 ARG A CA 1
ATOM 614 C C . ARG A 1 78 ? 9.802 -2.604 -3.513 1.00 89.12 78 ARG A C 1
ATOM 616 O O . ARG A 1 78 ? 10.591 -3.100 -4.308 1.00 89.12 78 ARG A O 1
ATOM 623 N N . THR A 1 79 ? 8.716 -1.924 -3.888 1.00 81.56 79 THR A N 1
ATOM 624 C CA . THR A 1 79 ? 8.414 -1.702 -5.310 1.00 81.56 79 THR A CA 1
ATOM 625 C C . THR A 1 79 ? 9.546 -0.917 -5.979 1.00 81.56 79 THR A C 1
ATOM 627 O O . THR A 1 79 ? 9.997 -1.301 -7.053 1.00 81.56 79 THR A O 1
ATOM 630 N N . SER A 1 80 ? 10.102 0.106 -5.308 1.00 77.75 80 SER A N 1
ATOM 631 C CA . SER A 1 80 ? 11.263 0.851 -5.823 1.00 77.75 80 SER A CA 1
ATOM 632 C C . SER A 1 80 ? 12.492 -0.039 -6.039 1.00 77.75 80 SER A C 1
ATOM 634 O O . SER A 1 80 ? 13.159 0.065 -7.067 1.00 77.75 80 SER A O 1
ATOM 636 N N . VAL A 1 81 ? 12.806 -0.907 -5.072 1.00 73.38 81 VAL A N 1
ATOM 637 C CA . VAL A 1 81 ? 13.992 -1.780 -5.109 1.00 73.38 81 VAL A CA 1
ATOM 638 C C . VAL A 1 81 ? 13.825 -2.929 -6.108 1.00 73.38 81 VAL A C 1
ATOM 640 O O . VAL A 1 81 ? 14.763 -3.237 -6.846 1.00 73.38 81 VAL A O 1
ATOM 643 N N . SER A 1 82 ? 12.654 -3.573 -6.146 1.00 74.50 82 SER A N 1
ATOM 644 C CA . SER A 1 82 ? 12.321 -4.617 -7.127 1.00 74.50 82 SER A CA 1
ATOM 645 C C . SER A 1 82 ? 12.437 -4.063 -8.545 1.00 74.50 82 SER A C 1
ATOM 647 O O . SER A 1 82 ? 13.060 -4.672 -9.424 1.00 74.50 82 SER A O 1
ATOM 649 N N . ASP A 1 83 ? 11.973 -2.827 -8.745 1.00 68.00 83 ASP A N 1
ATOM 650 C CA . ASP A 1 83 ? 12.138 -2.143 -10.012 1.00 68.00 83 ASP A CA 1
ATOM 651 C C . ASP A 1 83 ? 13.606 -1.872 -10.364 1.00 68.00 83 ASP A C 1
ATOM 653 O O . ASP A 1 83 ? 14.055 -2.210 -11.464 1.00 68.00 83 ASP A O 1
ATOM 657 N N . GLU A 1 84 ? 14.399 -1.321 -9.452 1.00 66.56 84 GLU A N 1
ATOM 658 C CA . GLU A 1 84 ? 15.823 -1.096 -9.708 1.00 66.56 84 GLU A CA 1
ATOM 659 C C . GLU A 1 84 ? 16.553 -2.399 -10.081 1.00 66.56 84 GLU A C 1
ATOM 661 O O . GLU A 1 84 ? 17.279 -2.449 -11.077 1.00 66.56 84 GLU A O 1
ATOM 666 N N . LYS A 1 85 ? 16.285 -3.498 -9.367 1.00 67.44 85 LYS A N 1
ATOM 667 C CA . LYS A 1 85 ? 16.861 -4.817 -9.670 1.00 67.44 85 LYS A CA 1
ATOM 668 C C . LYS A 1 85 ? 16.460 -5.323 -11.052 1.00 67.44 85 LYS A C 1
ATOM 670 O O . LYS A 1 85 ? 17.324 -5.755 -11.813 1.00 67.44 85 LYS A O 1
ATOM 675 N N . ARG A 1 86 ? 15.175 -5.236 -11.408 1.00 67.38 86 ARG A N 1
ATOM 676 C CA . ARG A 1 86 ? 14.685 -5.645 -12.733 1.00 67.38 86 ARG A CA 1
ATOM 677 C C . ARG A 1 86 ? 15.261 -4.753 -13.844 1.00 67.38 86 ARG A C 1
ATOM 679 O O . ARG A 1 86 ? 15.520 -5.251 -14.934 1.00 67.38 86 ARG A O 1
ATOM 686 N N . LEU A 1 87 ? 15.534 -3.466 -13.581 1.00 63.22 87 LEU A N 1
ATOM 687 C CA . LEU A 1 87 ? 16.278 -2.605 -14.514 1.00 63.22 87 LEU A CA 1
ATOM 688 C C . LEU A 1 87 ? 17.699 -3.122 -14.732 1.00 63.22 87 LEU A C 1
ATOM 690 O O . LEU A 1 87 ? 18.118 -3.291 -15.873 1.00 63.22 87 LEU A O 1
ATOM 694 N N . LEU A 1 88 ? 18.432 -3.352 -13.643 1.00 63.00 88 LEU A N 1
ATOM 695 C CA . LEU A 1 88 ? 19.821 -3.794 -13.692 1.00 63.00 88 LEU A CA 1
ATOM 696 C C . LEU A 1 88 ? 19.944 -5.150 -14.386 1.00 63.00 88 LEU A C 1
ATOM 698 O O . LEU A 1 88 ? 20.799 -5.302 -15.250 1.00 63.00 88 LEU A O 1
ATOM 702 N N . GLN A 1 89 ? 19.051 -6.097 -14.095 1.00 64.00 89 GLN A N 1
ATOM 703 C CA . GLN A 1 89 ? 19.007 -7.385 -14.789 1.00 64.00 89 GLN A CA 1
ATOM 704 C C . GLN A 1 89 ? 18.758 -7.222 -16.288 1.00 64.00 89 GLN A C 1
ATOM 706 O O . GLN A 1 89 ? 19.487 -7.812 -17.078 1.00 64.00 89 GLN A O 1
ATOM 711 N N . LEU A 1 90 ? 17.799 -6.380 -16.694 1.00 58.75 90 LEU A N 1
ATOM 712 C CA . LEU A 1 90 ? 17.561 -6.095 -18.112 1.00 58.75 90 LEU A CA 1
ATOM 713 C C . LEU A 1 90 ? 18.798 -5.482 -18.780 1.00 58.75 90 LEU A C 1
ATOM 715 O O . LEU A 1 90 ? 19.176 -5.912 -19.864 1.00 58.75 90 LEU A O 1
ATOM 719 N N . LEU A 1 91 ? 19.463 -4.531 -18.119 1.00 55.16 91 LEU A N 1
ATOM 720 C CA . LEU A 1 91 ? 20.699 -3.914 -18.607 1.00 55.16 91 LEU A CA 1
ATOM 721 C C . LEU A 1 91 ? 21.865 -4.905 -18.708 1.00 55.16 91 LEU A C 1
ATOM 723 O O . LEU A 1 91 ? 22.685 -4.765 -19.608 1.00 55.16 91 LEU A O 1
ATOM 727 N N . MET A 1 92 ? 21.940 -5.880 -17.802 1.00 55.53 92 MET A N 1
ATOM 728 C CA . MET A 1 92 ? 22.951 -6.940 -17.817 1.00 55.53 92 MET A CA 1
ATOM 729 C C . MET A 1 92 ? 22.640 -8.040 -18.842 1.00 55.53 92 MET A C 1
ATOM 731 O O . MET A 1 92 ? 23.565 -8.653 -19.359 1.00 55.53 92 MET A O 1
ATOM 735 N N . SER A 1 93 ? 21.358 -8.293 -19.128 1.00 49.38 93 SER A N 1
ATOM 736 C CA . SER A 1 93 ? 20.894 -9.285 -20.113 1.00 49.38 93 SER A CA 1
ATOM 737 C C . SER A 1 93 ? 20.804 -8.746 -21.542 1.00 49.38 93 SER A C 1
ATOM 739 O O . SER A 1 93 ? 20.770 -9.523 -22.492 1.00 49.38 93 SER A O 1
ATOM 741 N N . CYS A 1 94 ? 20.763 -7.420 -21.713 1.00 43.25 94 CYS A N 1
ATOM 742 C CA . CYS A 1 94 ? 21.046 -6.802 -22.997 1.00 43.25 94 CYS A CA 1
ATOM 743 C C . CYS A 1 94 ? 22.518 -7.073 -23.293 1.00 43.25 94 CYS A C 1
ATOM 745 O O . CYS A 1 94 ? 23.386 -6.463 -22.671 1.00 43.25 94 CYS A O 1
ATOM 747 N N . ASP A 1 95 ? 22.785 -7.979 -24.229 1.00 45.75 95 ASP A N 1
ATOM 748 C CA . ASP A 1 95 ? 24.108 -8.196 -24.803 1.00 45.75 95 ASP A CA 1
ATOM 749 C C . ASP A 1 95 ? 24.543 -6.886 -25.483 1.00 45.75 95 ASP A C 1
ATOM 751 O O . ASP A 1 95 ? 24.224 -6.583 -26.636 1.00 45.75 95 ASP A O 1
ATOM 755 N N . LEU A 1 96 ? 25.143 -6.001 -24.686 1.00 48.94 96 LEU A N 1
ATOM 756 C CA . LEU A 1 96 ? 25.630 -4.695 -25.091 1.00 48.94 96 LEU A CA 1
ATOM 757 C C . LEU A 1 96 ? 26.945 -4.925 -25.823 1.00 48.94 96 LEU A C 1
ATOM 759 O O . LEU A 1 96 ? 28.012 -4.647 -25.275 1.00 48.94 96 LEU A O 1
ATOM 763 N N . GLY A 1 97 ? 26.853 -5.418 -27.060 1.00 46.31 97 GLY A N 1
ATOM 764 C CA . GLY A 1 97 ? 27.955 -5.389 -28.012 1.00 46.31 97 GLY A CA 1
ATOM 765 C C . GLY A 1 97 ? 28.666 -4.034 -27.920 1.00 46.31 97 GLY A C 1
ATOM 766 O O . GLY A 1 97 ? 28.091 -2.985 -28.221 1.00 46.31 97 GLY A O 1
ATOM 767 N N . ASP A 1 98 ? 29.883 -4.072 -27.383 1.00 49.19 98 ASP A N 1
ATOM 768 C CA . ASP A 1 98 ? 30.841 -2.979 -27.195 1.00 49.19 98 ASP A CA 1
ATOM 769 C C . ASP A 1 98 ? 30.497 -1.768 -26.303 1.00 49.19 98 ASP A C 1
ATOM 771 O O . ASP A 1 98 ? 31.334 -0.866 -26.181 1.00 49.19 98 ASP A O 1
ATOM 775 N N . LYS A 1 99 ? 29.356 -1.697 -25.598 1.00 51.94 99 LYS A N 1
ATOM 776 C CA . LYS A 1 99 ? 29.056 -0.519 -24.743 1.00 51.94 99 LYS A CA 1
ATOM 777 C C . LYS A 1 99 ? 28.939 -0.852 -23.263 1.00 51.94 99 LYS A C 1
ATOM 779 O O . LYS A 1 99 ? 27.945 -1.392 -22.792 1.00 51.94 99 LYS A O 1
ATOM 784 N N . ARG A 1 100 ? 29.960 -0.441 -22.500 1.00 58.06 100 ARG A N 1
ATOM 785 C CA . ARG A 1 100 ? 30.023 -0.627 -21.043 1.00 58.06 100 ARG A CA 1
ATOM 786 C C . ARG A 1 100 ? 28.788 -0.020 -20.346 1.00 58.06 100 ARG A C 1
ATOM 788 O O . ARG A 1 100 ? 28.450 1.135 -20.628 1.00 58.06 100 ARG A O 1
ATOM 795 N N . PRO A 1 101 ? 28.200 -0.712 -19.350 1.00 55.75 101 PRO A N 1
ATOM 796 C CA . PRO A 1 101 ? 27.033 -0.249 -18.583 1.00 55.75 101 PRO A CA 1
ATOM 797 C C . PRO A 1 101 ? 27.166 1.168 -17.996 1.00 55.75 101 PRO A C 1
ATOM 799 O O . PRO A 1 101 ? 26.188 1.907 -17.872 1.00 55.75 101 PRO A O 1
ATOM 802 N N . SER A 1 102 ? 28.397 1.587 -17.685 1.00 57.50 102 SER A N 1
ATOM 803 C CA . SER A 1 102 ? 28.717 2.909 -17.137 1.00 57.50 102 SER A CA 1
ATOM 804 C C . SER A 1 102 ? 28.425 4.072 -18.092 1.00 57.50 102 SER A C 1
ATOM 806 O O . SER A 1 102 ? 28.120 5.175 -17.634 1.00 57.50 102 SER A O 1
ATOM 808 N N . GLN A 1 103 ? 28.482 3.853 -19.410 1.00 60.38 103 GLN A N 1
ATOM 809 C CA . GLN A 1 103 ? 28.241 4.904 -20.403 1.00 60.38 103 GLN A CA 1
ATOM 810 C C . GLN A 1 103 ? 26.753 5.240 -20.523 1.00 60.38 103 GLN A C 1
ATOM 812 O O . GLN A 1 103 ? 26.402 6.416 -20.612 1.00 60.38 103 GLN A O 1
ATOM 817 N N . LEU A 1 104 ? 25.877 4.234 -20.446 1.00 61.47 104 LEU A N 1
ATOM 818 C CA . LEU A 1 104 ? 24.431 4.444 -20.480 1.00 61.47 104 LEU A CA 1
ATOM 819 C C . LEU A 1 104 ? 23.932 5.105 -19.189 1.00 61.47 104 LEU A C 1
ATOM 821 O O . LEU A 1 104 ? 23.174 6.068 -19.254 1.00 61.47 104 LEU A O 1
ATOM 825 N N . LEU A 1 105 ? 24.431 4.666 -18.028 1.00 56.84 105 LEU A N 1
ATOM 826 C CA . LEU A 1 105 ? 24.152 5.298 -16.731 1.00 56.84 105 LEU A CA 1
ATOM 827 C C . LEU A 1 105 ? 24.557 6.778 -16.712 1.00 56.84 105 LEU A C 1
ATOM 829 O O . LEU A 1 105 ? 23.803 7.626 -16.235 1.00 56.84 105 LEU A O 1
ATOM 833 N N . ARG A 1 106 ? 25.729 7.1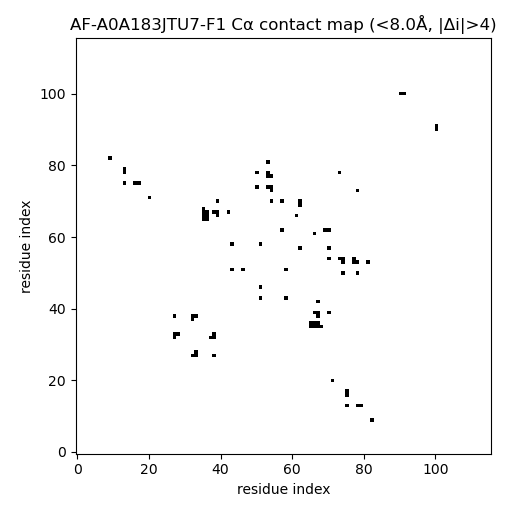11 -17.270 1.00 60.75 106 ARG A N 1
ATOM 834 C CA . ARG A 1 106 ? 26.181 8.503 -17.408 1.00 60.75 106 ARG A CA 1
ATOM 835 C C . ARG A 1 106 ? 25.266 9.303 -18.334 1.00 60.75 106 ARG A C 1
ATOM 837 O O . ARG A 1 106 ? 24.955 10.448 -18.025 1.00 60.75 106 ARG A O 1
ATOM 844 N N . HIS A 1 107 ? 24.803 8.696 -19.423 1.00 59.06 107 HIS A N 1
ATOM 845 C CA . HIS A 1 107 ? 23.899 9.345 -20.368 1.00 59.06 107 HIS A CA 1
ATOM 846 C C . HIS A 1 107 ? 22.504 9.584 -19.768 1.00 59.06 107 HIS A C 1
ATOM 848 O O . HIS A 1 107 ? 21.950 10.665 -19.923 1.00 59.06 107 HIS A O 1
ATOM 854 N N . MET A 1 108 ? 21.970 8.634 -18.993 1.00 59.75 108 MET A N 1
ATOM 855 C CA . MET A 1 108 ? 20.709 8.811 -18.262 1.00 59.75 108 MET A CA 1
ATOM 856 C C . MET A 1 108 ? 20.814 9.903 -17.192 1.00 59.75 108 MET A C 1
ATOM 858 O O . MET A 1 108 ? 19.910 10.726 -17.091 1.00 59.75 108 MET A O 1
ATOM 862 N N . LYS A 1 109 ? 21.932 9.979 -16.452 1.00 57.50 109 LYS A N 1
ATOM 863 C CA . LYS A 1 109 ? 22.198 11.085 -15.511 1.00 57.50 109 LYS A CA 1
ATOM 864 C C . LYS A 1 109 ? 22.310 12.446 -16.204 1.00 57.50 109 LYS A C 1
ATOM 866 O O . LYS A 1 109 ? 21.923 13.447 -15.620 1.00 57.50 109 LYS A O 1
ATOM 871 N N . GLN A 1 110 ? 22.834 12.494 -17.429 1.00 56.56 110 GLN A N 1
ATOM 872 C CA . GLN A 1 110 ? 22.896 13.729 -18.218 1.00 56.56 110 GLN A CA 1
ATOM 873 C C . GLN A 1 110 ? 21.534 14.139 -18.792 1.00 56.56 110 GLN A C 1
ATOM 875 O O . GLN A 1 110 ? 21.250 15.329 -18.870 1.00 56.56 110 GLN A O 1
ATOM 880 N N . LEU A 1 111 ? 20.694 13.173 -19.179 1.00 52.22 111 LEU A N 1
ATOM 881 C CA . LEU A 1 111 ? 19.342 13.423 -19.693 1.00 52.22 111 LEU A CA 1
ATOM 882 C C . LEU A 1 111 ? 18.350 13.798 -18.585 1.00 52.22 111 LEU A C 1
ATOM 884 O O . LEU A 1 111 ? 17.447 14.594 -18.819 1.00 52.22 111 LEU A O 1
ATOM 888 N N . ALA A 1 112 ? 18.536 13.276 -17.372 1.00 56.69 112 ALA A N 1
ATOM 889 C CA . ALA A 1 112 ? 17.793 13.667 -16.176 1.00 56.69 112 ALA A CA 1
ATOM 890 C C . ALA A 1 112 ? 18.329 14.979 -15.565 1.00 56.69 112 ALA A C 1
ATOM 892 O O . ALA A 1 112 ? 18.479 15.050 -14.352 1.00 56.69 112 ALA A O 1
ATOM 893 N N . GLY A 1 113 ? 18.679 15.971 -16.403 1.00 45.03 113 GLY A N 1
ATOM 894 C CA . GLY A 1 113 ? 19.332 17.233 -16.020 1.00 45.03 113 GLY A CA 1
ATOM 895 C C . GLY A 1 113 ? 18.717 17.938 -14.796 1.00 45.03 113 GLY A C 1
ATOM 896 O O . GLY A 1 113 ? 17.609 17.599 -14.387 1.00 45.03 113 GLY A O 1
ATOM 897 N N . PRO A 1 114 ? 19.425 18.914 -14.193 1.00 49.53 114 PRO A N 1
ATOM 898 C CA . PRO A 1 114 ? 19.123 19.461 -12.871 1.00 49.53 114 PRO A CA 1
ATOM 899 C C . PRO A 1 114 ? 17.810 20.250 -12.880 1.00 49.53 114 PRO A C 1
ATOM 901 O O . PRO A 1 114 ? 17.797 21.466 -13.037 1.00 49.53 114 PRO A O 1
ATOM 904 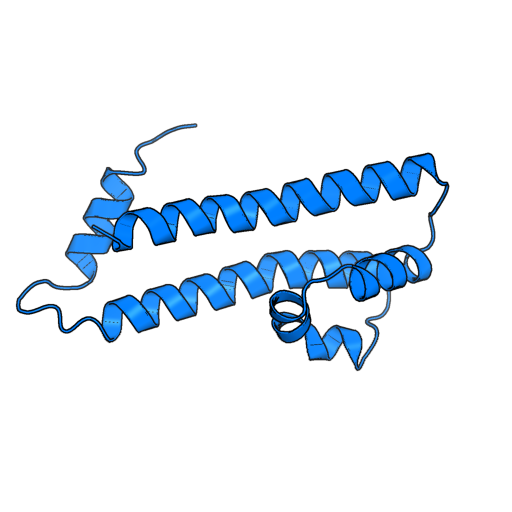N N . TYR A 1 115 ? 16.703 19.543 -12.708 1.00 41.94 115 TYR A N 1
ATOM 905 C CA . TYR A 1 115 ? 15.399 20.116 -12.431 1.00 41.94 115 TYR A CA 1
ATOM 906 C C . TYR A 1 115 ? 15.043 19.771 -10.989 1.00 41.94 115 TYR A C 1
ATOM 908 O O . TYR A 1 115 ? 14.510 18.705 -10.677 1.00 41.94 115 TYR A O 1
ATOM 916 N N . SER A 1 116 ? 15.522 20.678 -10.135 1.00 41.88 116 SER A N 1
ATOM 917 C CA . SER A 1 116 ? 14.820 21.288 -9.003 1.00 41.88 116 SER A CA 1
ATOM 918 C C . SER A 1 116 ? 13.310 21.392 -9.205 1.00 41.88 116 SER A C 1
ATOM 920 O O . SER A 1 116 ? 12.902 21.733 -10.341 1.00 41.88 116 SER A O 1
#

Foldseek 3Di:
DCLVVLVVVLVVVLVVLVVVVVVVVVVCVVVVPDDLVVLLVVCCVVDDPVLCVLVVVCVVPQDPDRSNVVSSVSSSVSSNVVSVVVSVVVLVPPPPPPDDPVVVVVVVPVVVPDDD

InterPro domains:
  IPR055469 Domain of unknown function DUF7041 [PF23055] (19-91)

Radius of gyration: 17.9 Å; Cα contacts (8 Å, |Δi|>4): 48; chains: 1; bounding box: 46×35×45 Å

Mean predicted aligned error: 11.11 Å

Solvent-accessible surface area (backbone atoms only — not comparable to full-atom values): 6766 Å² total; per-residue (Å²): 124,73,72,66,54,52,56,55,54,45,58,48,48,56,53,46,54,56,50,48,52,54,52,52,50,51,50,28,58,78,70,68,58,77,54,40,67,58,54,27,54,54,48,66,76,67,48,55,69,78,60,40,62,72,44,40,68,52,66,79,44,75,49,79,83,54,36,27,63,54,49,53,51,46,50,59,51,41,53,54,50,55,47,52,52,56,49,52,49,51,61,69,67,46,83,53,81,92,54,61,72,68,58,57,54,51,48,50,57,59,71,63,49,96,75,127

Secondary structure (DSSP, 8-state):
-HHHHHHHHHHHHHHHHHHHHHHHHHHHHHTT---HHHHHH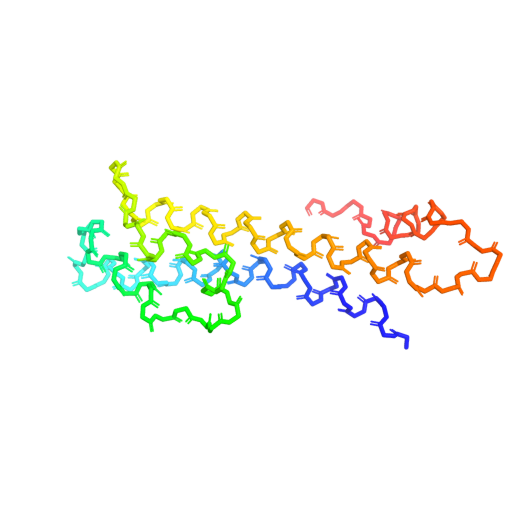HHHHHS-HHHHHHTHHHHHS--SS-HHHHHHHHHHHHHHHHHHHHHHHHHHHS--TT--HHHHHHHHHHHS----

Sequence (116 aa):
MPHVTNCYLRIKLLLLLRVWFAQIEALFMARGIRSQASKYAYVVGALPIEIAAEVGDLIDHVPEPEPYDKMKAAVIQRTSVSDEKRLLQLLMSCDLGDKRPSQLLRHMKQLAGPYS